Protein AF-A0A7X3WCX2-F1 (afdb_monomer_lite)

Secon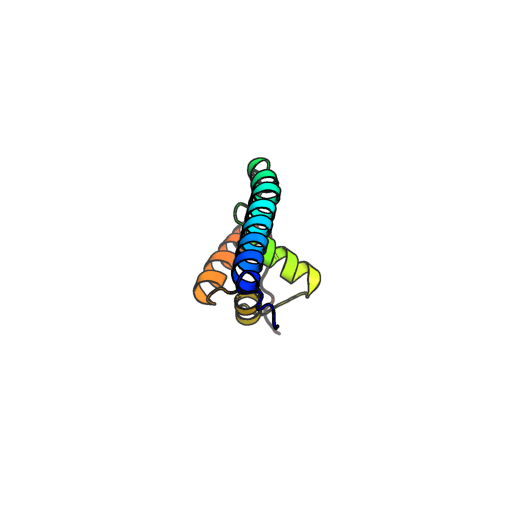dary structure (DSSP, 8-state):
-----TTHHHHHHHHHHHHHHHHHHHHHHHHHT--SS--SHHHHHHHHHHHHH-S--HHHHHHHTT--HHHHHHHHHHHHHTTS--PPPP-

Structure (mmCIF, N/CA/C/O backbone):
data_AF-A0A7X3WCX2-F1
#
_entry.id   AF-A0A7X3WCX2-F1
#
loop_
_atom_site.group_PDB
_atom_site.id
_atom_site.type_symbol
_atom_site.label_atom_id
_atom_site.label_alt_id
_atom_site.label_comp_id
_atom_site.label_asym_id
_atom_site.label_entity_id
_atom_site.label_seq_id
_atom_site.pdbx_PDB_ins_code
_atom_site.Cartn_x
_atom_site.Cartn_y
_atom_site.Cartn_z
_atom_site.occupancy
_atom_site.B_iso_or_equiv
_atom_site.auth_seq_id
_atom_site.auth_comp_id
_atom_site.auth_asym_id
_atom_site.auth_atom_id
_atom_site.pdbx_PDB_model_num
ATOM 1 N N . MET A 1 1 ? 30.452 -20.930 -33.415 1.00 36.09 1 MET A N 1
ATOM 2 C CA . MET A 1 1 ? 30.252 -19.469 -33.329 1.00 36.09 1 MET A CA 1
ATOM 3 C C . MET A 1 1 ? 29.113 -19.238 -32.354 1.00 36.09 1 MET A C 1
ATOM 5 O O . MET A 1 1 ? 28.027 -19.740 -32.605 1.00 36.09 1 MET A O 1
ATOM 9 N N . THR A 1 2 ? 29.373 -18.601 -31.214 1.00 38.25 2 THR A N 1
ATOM 10 C CA . THR A 1 2 ? 28.377 -18.442 -30.143 1.00 38.25 2 THR A CA 1
ATOM 11 C C . THR A 1 2 ? 27.953 -16.981 -30.106 1.00 38.25 2 THR A C 1
ATOM 13 O O . THR A 1 2 ? 28.784 -16.113 -29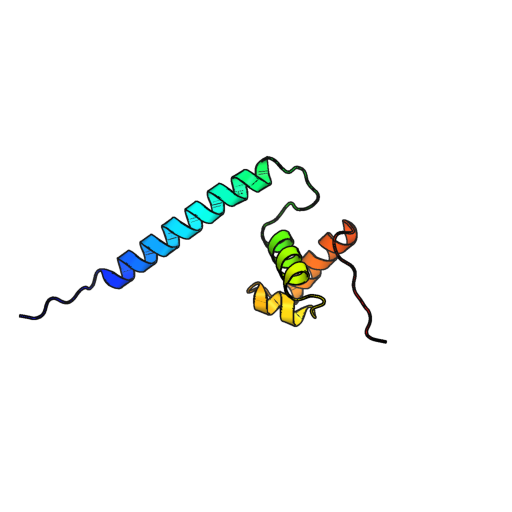.859 1.00 38.25 2 THR A O 1
ATOM 16 N N . ILE A 1 3 ? 26.682 -16.707 -30.400 1.00 41.53 3 ILE A N 1
ATOM 17 C CA . ILE A 1 3 ? 26.109 -15.360 -30.331 1.00 41.53 3 ILE A CA 1
ATOM 18 C C . ILE A 1 3 ? 25.711 -15.121 -28.873 1.00 41.53 3 ILE A C 1
ATOM 20 O O . ILE A 1 3 ? 24.823 -15.797 -28.354 1.00 41.53 3 ILE A O 1
ATOM 24 N N . ARG A 1 4 ? 26.399 -14.201 -28.192 1.00 47.47 4 ARG A N 1
ATOM 25 C CA . ARG A 1 4 ? 26.059 -13.776 -26.830 1.00 47.47 4 ARG A CA 1
ATOM 26 C C . ARG A 1 4 ? 25.132 -12.569 -26.929 1.00 47.47 4 ARG A C 1
ATOM 28 O O . ARG A 1 4 ? 25.457 -11.594 -27.596 1.00 47.47 4 ARG A O 1
ATOM 35 N N . ASN A 1 5 ? 23.947 -12.671 -26.333 1.00 45.81 5 ASN A N 1
ATOM 36 C CA . ASN A 1 5 ? 22.973 -11.586 -26.319 1.00 45.81 5 ASN A CA 1
ATOM 37 C C . ASN A 1 5 ? 23.229 -10.691 -25.098 1.00 45.81 5 ASN A C 1
ATOM 39 O O . ASN A 1 5 ? 22.608 -10.865 -24.049 1.00 45.81 5 ASN A O 1
ATOM 43 N N . ASP A 1 6 ? 24.160 -9.751 -25.253 1.00 57.31 6 ASP A N 1
ATOM 44 C CA . ASP A 1 6 ? 24.500 -8.751 -24.232 1.00 57.31 6 ASP A CA 1
ATOM 45 C C . ASP A 1 6 ? 23.405 -7.668 -24.083 1.00 57.31 6 ASP A C 1
ATOM 47 O O . ASP A 1 6 ? 23.405 -6.902 -23.124 1.00 57.31 6 ASP A O 1
ATOM 51 N N . LEU A 1 7 ? 22.409 -7.661 -24.980 1.00 54.69 7 LEU A N 1
ATOM 52 C CA . LEU A 1 7 ? 21.255 -6.753 -24.976 1.00 54.69 7 LEU A CA 1
ATOM 53 C C . LEU A 1 7 ? 20.110 -7.228 -24.070 1.00 54.69 7 LEU A C 1
ATOM 55 O O . LEU A 1 7 ? 19.140 -6.498 -23.886 1.00 54.69 7 LEU A O 1
ATOM 59 N N . ARG A 1 8 ? 20.182 -8.436 -23.492 1.00 58.59 8 ARG A N 1
ATOM 60 C CA . ARG A 1 8 ? 19.078 -8.984 -22.684 1.00 58.59 8 ARG A CA 1
ATOM 61 C C . ARG A 1 8 ? 18.767 -8.120 -21.461 1.00 58.59 8 ARG A C 1
ATOM 63 O O . ARG A 1 8 ? 17.599 -7.898 -21.167 1.00 58.59 8 ARG A O 1
ATOM 70 N N . ASN A 1 9 ? 19.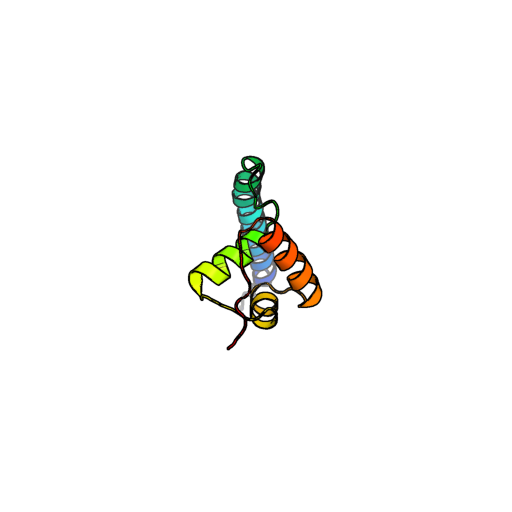795 -7.631 -20.772 1.00 62.19 9 ASN A N 1
ATOM 71 C CA . ASN A 1 9 ? 19.602 -6.788 -19.591 1.00 62.19 9 ASN A CA 1
ATOM 72 C C . ASN A 1 9 ? 19.050 -5.413 -19.988 1.00 62.19 9 ASN A C 1
ATOM 74 O O . ASN A 1 9 ? 18.068 -4.966 -19.410 1.00 62.19 9 ASN A O 1
ATOM 78 N N . GLU A 1 10 ? 19.580 -4.814 -21.058 1.00 69.44 10 GLU A N 1
ATOM 79 C CA . GLU A 1 10 ? 19.088 -3.534 -21.579 1.00 69.44 10 GLU A CA 1
ATOM 80 C C . GLU A 1 10 ? 17.630 -3.627 -22.066 1.00 69.44 10 GLU A C 1
ATOM 82 O O . GLU A 1 10 ? 16.823 -2.730 -21.823 1.00 69.44 10 GLU A O 1
ATOM 87 N N . MET A 1 11 ? 17.249 -4.730 -22.717 1.00 64.44 11 MET A N 1
ATOM 88 C CA . MET A 1 11 ? 15.860 -4.967 -23.116 1.00 64.44 11 MET A CA 1
ATOM 89 C C . MET A 1 11 ? 14.939 -5.151 -21.910 1.00 64.44 11 MET A C 1
ATOM 91 O O . MET A 1 11 ? 13.832 -4.618 -21.939 1.00 64.44 11 MET A O 1
ATOM 95 N N . CYS A 1 12 ? 15.376 -5.855 -20.861 1.00 64.94 12 CYS A N 1
ATOM 96 C CA . CYS A 1 12 ? 14.610 -5.977 -19.620 1.00 64.94 12 CYS A CA 1
ATOM 97 C C . CYS A 1 12 ? 14.407 -4.615 -18.952 1.00 64.94 12 CYS A C 1
ATOM 99 O O . CYS A 1 12 ? 13.272 -4.280 -18.621 1.00 64.94 12 CYS A O 1
ATOM 101 N N . ASP A 1 13 ? 15.456 -3.800 -18.831 1.00 68.50 13 ASP A N 1
ATOM 102 C CA . ASP A 1 13 ? 15.366 -2.471 -18.217 1.00 68.50 13 ASP A CA 1
ATOM 103 C C . ASP A 1 13 ? 14.420 -1.557 -19.005 1.00 68.50 13 ASP A C 1
ATOM 105 O O . ASP A 1 13 ? 13.584 -0.849 -18.435 1.00 68.50 13 ASP A O 1
ATOM 109 N N . ARG A 1 14 ? 14.481 -1.619 -20.341 1.00 67.94 14 ARG A N 1
ATOM 110 C CA . ARG A 1 14 ? 13.563 -0.883 -21.220 1.00 67.94 14 ARG A CA 1
ATOM 111 C C . ARG A 1 14 ? 12.125 -1.373 -21.104 1.00 67.94 14 ARG A C 1
ATOM 113 O O . ARG A 1 14 ? 11.216 -0.546 -21.152 1.00 67.94 14 ARG A O 1
ATOM 120 N N . LEU A 1 15 ? 11.910 -2.680 -20.940 1.00 67.19 15 LEU A N 1
ATOM 121 C CA . LEU A 1 15 ? 10.576 -3.243 -20.738 1.00 67.19 15 LEU A CA 1
ATOM 122 C C . LEU A 1 15 ? 9.997 -2.795 -19.396 1.00 67.19 15 LEU A C 1
ATOM 124 O O . LEU A 1 15 ? 8.884 -2.280 -19.379 1.00 67.19 15 LEU A O 1
ATOM 128 N N . VAL A 1 16 ? 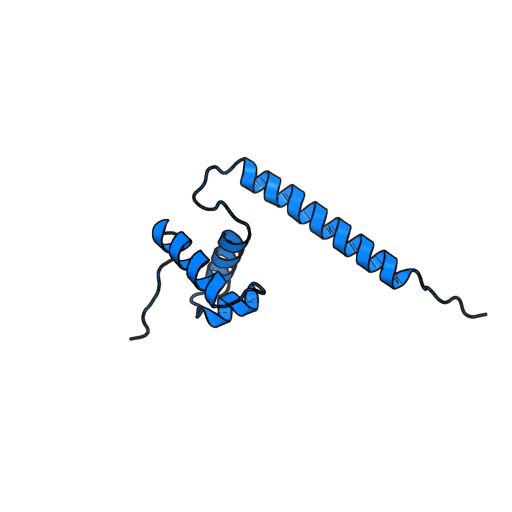10.775 -2.909 -18.314 1.00 71.38 16 VAL A N 1
ATOM 129 C CA . VAL A 1 16 ? 10.405 -2.441 -16.970 1.00 71.38 16 VAL A CA 1
ATOM 130 C C . VAL A 1 16 ? 10.052 -0.958 -17.013 1.00 71.38 16 VAL A C 1
ATOM 132 O O . VAL A 1 16 ? 8.963 -0.572 -16.595 1.00 71.38 16 VAL A O 1
ATOM 135 N N . THR A 1 17 ? 10.911 -0.133 -17.615 1.00 70.38 17 THR A N 1
ATOM 136 C CA . THR A 1 17 ? 10.675 1.311 -17.766 1.00 70.38 17 THR A CA 1
ATOM 137 C C . THR A 1 17 ? 9.389 1.598 -18.542 1.00 70.38 17 THR A C 1
ATOM 139 O O . THR A 1 17 ? 8.590 2.439 -18.134 1.00 70.38 17 THR A O 1
ATOM 142 N N . ALA A 1 18 ? 9.150 0.893 -19.651 1.00 64.31 18 ALA A N 1
ATOM 143 C CA . ALA A 1 18 ? 7.946 1.072 -20.455 1.00 64.31 18 ALA A CA 1
ATOM 144 C C . ALA A 1 18 ? 6.676 0.660 -19.695 1.00 64.31 18 ALA A C 1
ATOM 146 O O . ALA A 1 18 ? 5.678 1.377 -19.755 1.00 64.31 18 ALA A O 1
ATOM 147 N N . THR A 1 19 ? 6.713 -0.447 -18.950 1.00 65.38 19 THR A N 1
ATOM 148 C CA . THR A 1 19 ? 5.574 -0.907 -18.147 1.00 65.38 19 THR A CA 1
ATOM 149 C C . THR A 1 19 ? 5.300 -0.002 -16.954 1.00 65.38 19 THR A C 1
ATOM 151 O O . THR A 1 19 ? 4.137 0.289 -16.695 1.00 65.38 19 THR A O 1
ATOM 154 N N . THR A 1 20 ? 6.334 0.516 -16.284 1.00 71.75 20 THR A N 1
ATOM 155 C CA . THR A 1 20 ? 6.184 1.489 -15.192 1.00 71.75 20 THR A CA 1
ATOM 156 C C . THR A 1 20 ? 5.591 2.793 -15.714 1.00 71.75 20 THR A C 1
ATOM 158 O O . THR A 1 20 ? 4.613 3.278 -15.164 1.00 71.75 20 THR A O 1
ATOM 161 N N . ASN A 1 21 ? 6.076 3.302 -16.849 1.00 66.81 21 ASN A N 1
ATOM 162 C CA . ASN A 1 21 ? 5.519 4.507 -17.471 1.00 66.81 21 ASN A CA 1
ATOM 163 C C . ASN A 1 21 ? 4.062 4.323 -17.922 1.00 66.81 21 ASN A C 1
ATOM 165 O O . ASN A 1 21 ? 3.272 5.268 -17.877 1.00 66.81 21 ASN A O 1
ATOM 169 N N . LEU A 1 22 ? 3.699 3.126 -18.394 1.00 67.06 22 LEU A N 1
ATOM 170 C CA . LEU A 1 22 ? 2.324 2.802 -18.766 1.00 67.06 22 LEU A CA 1
ATOM 171 C C . LEU A 1 22 ? 1.429 2.714 -17.525 1.00 67.06 22 LEU A C 1
ATOM 173 O O . LEU A 1 22 ? 0.339 3.283 -17.528 1.00 67.06 22 LEU A O 1
ATOM 177 N N . TYR A 1 23 ? 1.908 2.047 -16.471 1.00 69.56 23 TYR A N 1
ATOM 178 C CA . TYR A 1 23 ? 1.244 1.974 -15.174 1.00 69.56 23 TYR A CA 1
ATOM 179 C C . TYR A 1 23 ? 1.004 3.381 -14.632 1.00 69.56 23 TYR A C 1
ATOM 181 O O . TYR A 1 23 ? -0.142 3.741 -14.398 1.00 69.56 23 TYR A O 1
ATOM 189 N N . ASP A 1 24 ? 2.039 4.217 -14.567 1.00 66.31 24 ASP A N 1
ATOM 190 C CA . ASP A 1 24 ? 1.942 5.592 -14.087 1.00 66.31 24 ASP A CA 1
ATOM 191 C C . ASP A 1 24 ? 0.982 6.428 -14.933 1.00 66.31 24 ASP A C 1
ATOM 193 O O . ASP A 1 24 ? 0.178 7.159 -14.377 1.00 66.31 24 ASP A O 1
ATOM 197 N N . ARG A 1 25 ? 0.979 6.311 -16.267 1.00 61.97 25 ARG A N 1
ATOM 198 C CA . ARG A 1 25 ? 0.056 7.084 -17.121 1.00 61.97 25 ARG A CA 1
ATOM 199 C C . ARG A 1 25 ? -1.402 6.665 -16.982 1.00 61.97 25 ARG A C 1
ATOM 201 O O . ARG A 1 25 ? -2.268 7.529 -16.872 1.00 61.97 25 ARG A O 1
ATOM 208 N N . VAL A 1 26 ? -1.680 5.364 -17.006 1.00 65.00 26 VAL A N 1
ATOM 209 C CA . VAL A 1 26 ? -3.047 4.842 -16.848 1.00 65.00 26 VAL A CA 1
ATOM 210 C C . VAL A 1 26 ? -3.557 5.152 -15.442 1.00 65.00 26 VAL A C 1
ATOM 212 O O . VAL A 1 26 ? -4.710 5.531 -15.258 1.00 65.00 26 VAL A O 1
ATOM 215 N N . TYR A 1 27 ? -2.678 5.046 -14.452 1.00 61.69 27 TYR A N 1
ATOM 216 C CA . TYR A 1 27 ? -3.023 5.195 -13.053 1.00 61.69 27 TYR A CA 1
ATOM 217 C C . TYR A 1 27 ? -3.111 6.657 -12.599 1.00 61.69 27 TYR A C 1
ATOM 219 O O . TYR A 1 27 ? -4.074 7.031 -11.935 1.00 61.69 27 TYR A O 1
ATOM 227 N N . LEU A 1 28 ? -2.148 7.506 -12.971 1.00 60.12 28 LEU A N 1
ATOM 228 C CA . LEU A 1 28 ? -2.208 8.946 -12.709 1.00 60.12 28 LEU A CA 1
ATOM 229 C C . LEU A 1 28 ? -3.358 9.577 -13.485 1.00 60.12 28 LEU A C 1
ATOM 231 O O . LEU A 1 28 ? -4.076 10.375 -12.902 1.00 60.12 28 LEU A O 1
ATOM 235 N N . GLY A 1 29 ? -3.619 9.149 -14.727 1.00 59.94 29 GLY A N 1
ATOM 236 C CA . GLY A 1 29 ? -4.823 9.558 -15.457 1.00 59.94 29 GLY A CA 1
ATOM 237 C C . GLY A 1 29 ? -6.119 9.174 -14.730 1.00 59.94 29 GLY A C 1
ATOM 238 O O . GLY A 1 29 ? -7.082 9.930 -14.745 1.00 59.94 29 GLY A O 1
ATOM 239 N N . MET A 1 30 ? -6.134 8.043 -14.016 1.00 56.75 30 MET A N 1
ATOM 240 C CA . MET A 1 30 ? -7.253 7.645 -13.154 1.00 56.75 30 MET A CA 1
ATOM 241 C C . MET A 1 30 ? -7.325 8.386 -11.809 1.00 56.75 30 MET A C 1
ATOM 243 O O . MET A 1 30 ? -8.396 8.379 -11.197 1.00 56.75 30 MET A O 1
ATOM 247 N N . LEU A 1 31 ? -6.220 8.957 -11.318 1.00 54.34 31 LEU A N 1
ATOM 248 C CA . LEU A 1 31 ? -6.179 9.759 -10.090 1.00 54.34 31 LEU A CA 1
ATOM 249 C C . LEU A 1 31 ? -6.474 11.243 -10.347 1.00 54.34 31 LEU A C 1
ATOM 251 O O . LEU A 1 31 ? -7.096 11.867 -9.495 1.00 54.34 31 LEU A O 1
ATOM 255 N N . ASP A 1 32 ? -6.077 11.793 -11.497 1.00 52.97 32 ASP A N 1
ATOM 256 C CA . ASP A 1 32 ? -6.254 13.216 -11.834 1.00 52.97 32 ASP A CA 1
ATOM 257 C C . ASP A 1 32 ? -7.746 13.595 -11.943 1.00 52.97 32 ASP A C 1
ATOM 259 O O . ASP A 1 32 ? -8.163 14.668 -11.510 1.00 52.97 32 ASP A O 1
ATOM 263 N N . ASP A 1 33 ? -8.587 12.656 -12.393 1.00 52.94 33 ASP A N 1
ATOM 264 C CA . ASP A 1 33 ? -10.051 12.807 -12.398 1.00 52.94 33 ASP A CA 1
ATOM 265 C C . ASP A 1 33 ? -10.696 12.600 -11.013 1.00 52.94 33 ASP A C 1
ATOM 267 O O . ASP A 1 33 ? -11.867 12.929 -10.797 1.00 52.94 33 ASP A O 1
ATOM 271 N N . ARG A 1 34 ? -9.951 12.083 -10.028 1.00 50.28 34 ARG A N 1
ATOM 272 C CA . ARG A 1 34 ? -10.446 11.850 -8.669 1.00 50.28 34 ARG A CA 1
ATOM 273 C C . ARG A 1 34 ? -9.897 12.911 -7.722 1.00 50.28 34 ARG A C 1
ATOM 275 O O . ARG A 1 34 ? -8.964 12.667 -6.965 1.00 50.28 34 ARG A O 1
ATOM 282 N N . LYS A 1 35 ? -10.634 14.016 -7.569 1.00 53.56 35 LYS A N 1
ATOM 283 C CA . LYS A 1 35 ? -10.711 14.733 -6.273 1.00 53.56 35 LYS A CA 1
ATOM 284 C C . LYS A 1 35 ? -11.437 13.872 -5.219 1.00 53.56 35 LYS A C 1
ATOM 286 O O . LYS A 1 35 ? -12.397 14.308 -4.592 1.00 53.56 35 LYS A O 1
ATOM 291 N N . GLY A 1 36 ? -11.049 12.606 -5.107 1.00 59.31 36 GLY A N 1
ATOM 292 C CA . GLY A 1 36 ? -11.635 11.614 -4.221 1.00 59.31 36 GLY A CA 1
ATOM 293 C C . GLY A 1 36 ? -10.827 11.477 -2.933 1.00 59.31 36 GLY A C 1
ATOM 294 O O . GLY A 1 36 ? -9.758 12.068 -2.788 1.00 59.31 36 GLY A O 1
ATOM 295 N N . PRO A 1 37 ? -11.293 10.656 -1.985 1.00 59.22 37 PRO A N 1
ATOM 296 C CA . PRO A 1 37 ? -10.615 10.468 -0.706 1.00 59.22 37 PRO A CA 1
ATOM 297 C C . PRO A 1 37 ? -9.268 9.728 -0.843 1.00 59.22 37 PRO A C 1
ATOM 299 O O . PRO A 1 37 ? -8.525 9.632 0.127 1.00 59.22 37 PRO A O 1
ATOM 302 N N . ILE A 1 38 ? -8.889 9.256 -2.032 1.00 64.75 38 ILE A N 1
ATOM 303 C CA . ILE A 1 38 ? -7.605 8.599 -2.296 1.00 64.75 38 ILE A CA 1
ATOM 304 C C . ILE A 1 38 ? -6.807 9.497 -3.237 1.00 64.75 38 ILE A C 1
ATOM 306 O O . ILE A 1 38 ? -7.141 9.607 -4.412 1.00 64.75 38 ILE A O 1
ATOM 310 N N . ASP A 1 39 ? -5.768 10.140 -2.708 1.00 67.50 39 ASP A N 1
ATOM 311 C CA . ASP A 1 39 ? -4.957 11.129 -3.426 1.00 67.50 39 ASP A CA 1
ATOM 312 C C . ASP A 1 39 ? -3.565 10.599 -3.801 1.00 67.50 39 ASP A C 1
ATOM 314 O O . ASP A 1 39 ? -2.840 11.239 -4.561 1.00 67.50 39 ASP A O 1
ATOM 318 N N . LYS A 1 40 ? -3.163 9.431 -3.273 1.00 73.56 40 LYS A N 1
ATOM 319 C CA . LYS A 1 40 ? -1.814 8.881 -3.481 1.00 73.56 40 LYS A CA 1
ATOM 320 C C . LYS A 1 40 ? -1.808 7.384 -3.785 1.00 73.56 40 LYS A C 1
ATOM 322 O O . LYS A 1 40 ? -2.529 6.604 -3.173 1.00 73.56 40 LYS A O 1
ATOM 327 N N . LEU A 1 41 ? -0.891 6.977 -4.664 1.00 72.50 41 LEU A N 1
ATOM 328 C CA . LEU A 1 41 ? -0.591 5.583 -5.029 1.00 72.50 41 LEU A CA 1
ATOM 329 C C . LEU A 1 41 ? -0.505 4.611 -3.829 1.00 72.50 41 LEU A C 1
ATOM 331 O O . LEU A 1 41 ? -1.184 3.583 -3.856 1.00 72.50 41 LEU A O 1
ATOM 335 N N . PRO A 1 42 ? 0.250 4.918 -2.752 1.00 81.69 42 PRO A N 1
ATOM 336 C CA . PRO A 1 42 ? 0.347 4.025 -1.597 1.00 81.69 42 PRO A CA 1
ATOM 337 C C . PRO A 1 42 ? -0.991 3.767 -0.899 1.00 81.69 42 PRO A C 1
ATOM 339 O O . PRO A 1 42 ? -1.244 2.650 -0.468 1.00 81.69 42 PRO A O 1
ATOM 342 N N . GLN A 1 43 ? -1.876 4.766 -0.827 1.00 81.75 43 GLN A N 1
ATOM 343 C CA . GLN A 1 43 ? -3.180 4.627 -0.175 1.00 81.75 43 GLN A CA 1
ATOM 344 C C . GLN A 1 43 ? -4.063 3.605 -0.893 1.00 81.75 43 GLN A C 1
ATOM 346 O O . GLN A 1 43 ? -4.673 2.765 -0.240 1.00 81.75 43 GLN A O 1
ATOM 351 N N . LEU A 1 44 ? -4.105 3.636 -2.229 1.00 81.81 44 LEU A N 1
ATOM 352 C CA . LEU A 1 44 ? -4.891 2.655 -2.975 1.00 81.81 44 LEU A CA 1
ATOM 353 C C . LEU A 1 44 ? -4.301 1.252 -2.849 1.00 81.81 44 LEU A C 1
ATOM 355 O O . LEU A 1 44 ? -5.057 0.308 -2.655 1.00 81.81 44 LEU A O 1
ATOM 359 N N . LYS A 1 45 ? -2.969 1.112 -2.931 1.00 82.75 45 LYS A N 1
ATOM 360 C CA . LYS A 1 45 ? -2.309 -0.191 -2.760 1.00 82.75 45 LYS A CA 1
ATOM 361 C C . LYS A 1 45 ? -2.670 -0.823 -1.418 1.00 82.75 45 LYS A C 1
ATOM 363 O O . LYS A 1 45 ? -2.997 -2.001 -1.382 1.00 82.75 45 LYS A O 1
ATOM 368 N N . ILE A 1 46 ? -2.683 -0.031 -0.345 1.00 88.31 46 ILE A N 1
ATOM 369 C CA . ILE A 1 46 ? -3.106 -0.487 0.985 1.00 88.31 46 ILE A CA 1
ATOM 370 C C . ILE A 1 46 ? -4.566 -0.954 0.967 1.00 88.31 46 ILE A C 1
ATOM 372 O O . ILE A 1 46 ? -4.863 -2.036 1.459 1.00 88.31 46 ILE A O 1
ATOM 376 N N . LEU A 1 47 ? -5.477 -0.171 0.383 1.00 84.50 47 LEU A N 1
ATOM 377 C CA . LEU A 1 47 ? -6.901 -0.525 0.325 1.00 84.50 47 LEU A CA 1
ATOM 378 C C . LEU A 1 47 ? -7.156 -1.790 -0.500 1.00 84.50 47 LEU A C 1
ATOM 380 O O . LEU A 1 47 ? -7.948 -2.630 -0.090 1.00 84.50 47 LEU A O 1
ATOM 384 N N . MET A 1 48 ? -6.469 -1.946 -1.633 1.00 85.06 48 MET A N 1
ATOM 385 C CA . MET A 1 48 ? -6.541 -3.162 -2.446 1.00 85.06 48 MET A CA 1
ATOM 386 C C . MET A 1 48 ? -6.015 -4.373 -1.678 1.00 85.06 48 MET A C 1
ATOM 388 O O . MET A 1 48 ? -6.654 -5.418 -1.688 1.00 85.06 48 MET A O 1
ATOM 392 N N . LEU A 1 49 ? -4.889 -4.219 -0.978 1.00 86.50 49 LEU A N 1
ATOM 393 C CA . LEU A 1 49 ? -4.289 -5.285 -0.182 1.00 86.50 49 LEU A CA 1
ATOM 394 C C . LEU A 1 49 ? -5.225 -5.750 0.945 1.00 86.50 49 LEU A C 1
ATOM 396 O O . LEU A 1 49 ? -5.423 -6.947 1.125 1.00 86.50 49 LEU A O 1
ATOM 400 N N . LEU A 1 50 ? -5.829 -4.806 1.673 1.00 85.12 50 LEU A N 1
ATOM 401 C CA . LEU A 1 50 ? -6.784 -5.105 2.744 1.00 85.12 50 LEU A CA 1
ATOM 402 C C . LEU A 1 50 ? -8.089 -5.714 2.212 1.00 85.12 50 LEU A C 1
ATOM 404 O O . LEU A 1 50 ? -8.686 -6.549 2.885 1.00 85.12 50 LEU A O 1
ATOM 408 N N . ALA A 1 51 ? -8.535 -5.319 1.017 1.00 81.38 51 ALA A N 1
ATOM 409 C CA . ALA A 1 51 ? -9.724 -5.889 0.386 1.00 81.38 51 ALA A CA 1
ATOM 410 C C . ALA A 1 51 ? -9.504 -7.326 -0.119 1.00 81.38 51 ALA A C 1
ATOM 412 O O . ALA A 1 51 ? -10.441 -8.118 -0.099 1.00 81.38 51 ALA A O 1
ATOM 413 N N . ASP A 1 52 ? -8.291 -7.646 -0.577 1.00 82.88 52 ASP A N 1
ATOM 414 C CA . ASP A 1 52 ? -7.943 -8.961 -1.127 1.00 82.88 52 ASP A CA 1
ATOM 415 C C . ASP A 1 52 ? -7.591 -9.980 -0.031 1.00 82.88 52 ASP A C 1
ATOM 417 O O . ASP A 1 52 ? -8.083 -11.106 -0.036 1.00 82.88 52 ASP A O 1
ATOM 421 N N . ILE A 1 53 ? -6.770 -9.578 0.945 1.00 90.25 53 ILE A N 1
ATOM 422 C CA . ILE A 1 53 ? -6.220 -10.486 1.966 1.00 90.25 53 ILE A CA 1
ATOM 423 C C . ILE A 1 53 ? -7.017 -10.431 3.279 1.00 90.25 53 ILE A C 1
ATOM 425 O O . ILE A 1 53 ? -7.058 -11.412 4.022 1.00 90.25 53 ILE A O 1
ATOM 429 N N . GLY A 1 54 ? -7.675 -9.306 3.566 1.00 86.31 54 GLY A N 1
ATOM 430 C CA . GLY A 1 54 ? -8.368 -9.055 4.829 1.00 86.31 54 GLY A CA 1
ATOM 431 C C . GLY A 1 54 ? -7.527 -8.252 5.833 1.00 86.31 54 GLY A C 1
ATOM 432 O O . GLY A 1 54 ? -6.613 -7.521 5.437 1.00 86.31 54 GLY A O 1
ATOM 433 N N . PRO A 1 55 ? -7.841 -8.336 7.141 1.00 90.38 55 PRO A N 1
ATOM 434 C CA . PRO A 1 55 ? -7.123 -7.603 8.178 1.00 90.38 55 PRO A CA 1
ATOM 435 C C . PRO A 1 55 ? -5.641 -7.987 8.223 1.00 90.38 55 PRO A C 1
ATOM 437 O O . PRO A 1 55 ? -5.286 -9.162 8.308 1.00 90.38 55 PRO A O 1
ATOM 440 N N . LEU A 1 56 ? -4.766 -6.983 8.189 1.00 91.38 56 LEU A N 1
ATOM 441 C CA . LEU A 1 56 ? -3.317 -7.159 8.231 1.00 91.38 56 LEU A CA 1
ATOM 442 C C . LEU A 1 56 ? -2.694 -6.255 9.289 1.00 91.38 56 LEU A C 1
ATOM 444 O O . LEU A 1 56 ? -3.130 -5.124 9.511 1.00 91.38 56 LEU A O 1
ATOM 448 N N . SER A 1 57 ? -1.611 -6.733 9.901 1.00 91.81 57 SER A N 1
ATOM 449 C CA . SER A 1 57 ? -0.780 -5.897 10.764 1.00 91.81 57 SER A CA 1
ATOM 450 C C . SER A 1 57 ? -0.048 -4.822 9.951 1.00 91.81 57 SER A C 1
ATOM 452 O O . SER A 1 57 ? 0.272 -5.006 8.776 1.00 91.81 57 SER A O 1
ATOM 454 N N . VAL A 1 58 ? 0.303 -3.705 10.598 1.00 90.69 58 VAL A N 1
ATOM 455 C CA . VAL A 1 58 ? 1.063 -2.611 9.960 1.00 90.69 58 VAL A CA 1
ATOM 456 C C . VAL A 1 58 ? 2.375 -3.110 9.344 1.00 90.69 58 VAL A C 1
ATOM 458 O O . VAL A 1 58 ? 2.761 -2.634 8.279 1.00 90.69 58 VAL A O 1
ATOM 461 N N . GLY A 1 59 ? 3.038 -4.079 9.987 1.00 90.12 59 GLY A N 1
ATOM 462 C CA . GLY A 1 59 ? 4.258 -4.704 9.468 1.00 90.12 59 GLY A CA 1
ATOM 463 C C . GLY A 1 59 ? 4.014 -5.443 8.154 1.00 90.12 59 GLY A C 1
ATOM 464 O O . GLY A 1 59 ? 4.689 -5.170 7.171 1.00 90.12 59 GLY A O 1
ATOM 465 N N . GLN A 1 60 ? 2.975 -6.280 8.091 1.00 90.94 60 GLN A N 1
ATOM 466 C CA . GLN A 1 60 ? 2.628 -7.008 6.865 1.00 90.94 60 GLN A CA 1
ATOM 467 C C . GLN A 1 60 ? 2.252 -6.065 5.717 1.00 90.94 60 GLN A C 1
ATOM 469 O O . GLN A 1 60 ? 2.621 -6.313 4.571 1.00 90.94 60 GLN A O 1
ATOM 474 N N . ILE A 1 61 ? 1.542 -4.971 6.005 1.00 90.62 61 ILE A N 1
ATOM 475 C CA . ILE A 1 61 ? 1.204 -3.967 4.986 1.00 90.62 61 ILE A CA 1
ATOM 476 C C . ILE A 1 61 ? 2.478 -3.263 4.494 1.00 90.62 61 ILE A C 1
ATOM 478 O O . ILE A 1 61 ? 2.640 -3.054 3.293 1.00 90.62 61 ILE A O 1
ATOM 482 N N . ALA A 1 62 ? 3.394 -2.911 5.400 1.00 89.62 62 ALA A N 1
ATOM 483 C CA . ALA A 1 62 ? 4.672 -2.290 5.058 1.00 89.62 62 ALA A CA 1
ATOM 484 C C . ALA A 1 62 ? 5.524 -3.196 4.150 1.00 89.62 62 ALA A C 1
ATOM 486 O O . ALA A 1 62 ? 6.006 -2.728 3.118 1.00 89.62 62 ALA A O 1
ATOM 487 N N . ASP A 1 63 ? 5.600 -4.491 4.462 1.00 90.06 63 ASP A N 1
ATOM 488 C CA . ASP A 1 63 ? 6.332 -5.480 3.663 1.00 90.06 63 ASP A CA 1
ATOM 489 C C . ASP A 1 63 ? 5.737 -5.632 2.254 1.00 90.06 63 ASP A C 1
ATOM 491 O O . ASP A 1 63 ? 6.459 -5.571 1.261 1.00 90.06 63 ASP A O 1
ATOM 495 N N . ASN A 1 64 ? 4.408 -5.743 2.143 1.00 87.25 64 ASN A N 1
ATOM 496 C CA . ASN A 1 64 ? 3.715 -5.896 0.853 1.00 87.25 64 ASN A CA 1
ATOM 497 C C . ASN A 1 64 ? 3.728 -4.627 -0.015 1.00 87.25 64 ASN A C 1
ATOM 499 O O . ASN A 1 64 ? 3.414 -4.678 -1.203 1.00 87.25 64 ASN A O 1
ATOM 503 N N . THR A 1 65 ? 4.051 -3.474 0.568 1.00 83.94 65 THR A N 1
ATOM 504 C CA . THR A 1 65 ? 4.099 -2.187 -0.142 1.00 83.94 65 THR A CA 1
ATOM 505 C C . THR A 1 65 ? 5.519 -1.647 -0.292 1.00 83.94 65 THR A C 1
ATOM 507 O O . THR A 1 65 ? 5.681 -0.508 -0.737 1.00 83.94 65 THR A O 1
ATOM 510 N N . GLU A 1 66 ? 6.529 -2.448 0.070 1.00 86.38 66 GLU A N 1
ATOM 511 C CA . GLU A 1 66 ? 7.952 -2.091 0.026 1.00 86.38 66 GLU A CA 1
ATOM 512 C C . GLU A 1 66 ? 8.237 -0.741 0.715 1.00 86.38 66 GLU A C 1
ATOM 514 O O . GLU A 1 66 ? 9.006 0.094 0.239 1.00 86.38 66 GLU A O 1
ATOM 519 N N . SER A 1 67 ? 7.567 -0.491 1.843 1.00 86.12 67 SER A N 1
ATOM 520 C CA . SER A 1 67 ? 7.672 0.745 2.624 1.00 86.12 67 SER A CA 1
ATOM 521 C C . SER A 1 67 ? 8.145 0.467 4.045 1.00 86.12 67 SER A C 1
ATOM 523 O O . SER A 1 67 ? 8.063 -0.647 4.550 1.00 86.12 67 SER A O 1
ATOM 525 N N . THR A 1 68 ? 8.625 1.499 4.740 1.00 89.12 68 THR A N 1
ATOM 526 C CA . THR A 1 68 ? 8.969 1.350 6.158 1.00 89.12 68 THR A CA 1
ATOM 527 C C . THR A 1 68 ? 7.703 1.329 7.026 1.00 89.12 68 THR A C 1
ATOM 529 O O . THR A 1 68 ? 6.740 2.046 6.727 1.00 89.12 68 THR A O 1
ATOM 532 N N . PRO A 1 69 ? 7.694 0.602 8.161 1.00 86.81 69 PRO A N 1
ATOM 533 C CA . PRO A 1 69 ? 6.558 0.607 9.088 1.00 86.81 69 PRO A CA 1
ATOM 534 C C . PRO A 1 69 ? 6.176 2.008 9.597 1.00 86.81 69 PRO A C 1
ATOM 536 O O . PRO A 1 69 ? 4.999 2.307 9.814 1.00 86.81 69 PRO A O 1
ATOM 539 N N . SER A 1 70 ? 7.156 2.907 9.748 1.00 86.06 70 SER A N 1
ATOM 540 C CA . SER A 1 70 ? 6.924 4.294 10.166 1.00 86.06 70 SER A CA 1
ATOM 541 C C . SER A 1 70 ? 6.197 5.117 9.095 1.00 86.06 70 SER A C 1
ATOM 543 O O . SER A 1 70 ? 5.210 5.789 9.404 1.00 86.06 70 SER A O 1
ATOM 545 N N . ALA A 1 71 ? 6.622 5.026 7.830 1.00 84.06 71 ALA A N 1
ATOM 546 C CA . ALA A 1 71 ? 5.942 5.677 6.709 1.00 84.06 71 ALA A CA 1
ATOM 547 C C . ALA A 1 71 ? 4.541 5.088 6.472 1.00 84.06 71 ALA A C 1
ATOM 549 O O . ALA A 1 71 ? 3.592 5.819 6.160 1.00 84.06 71 ALA A O 1
ATOM 550 N N . MET A 1 72 ? 4.395 3.778 6.683 1.00 90.81 72 MET A N 1
ATOM 551 C CA . MET A 1 72 ? 3.116 3.085 6.587 1.00 90.81 72 MET A CA 1
ATOM 552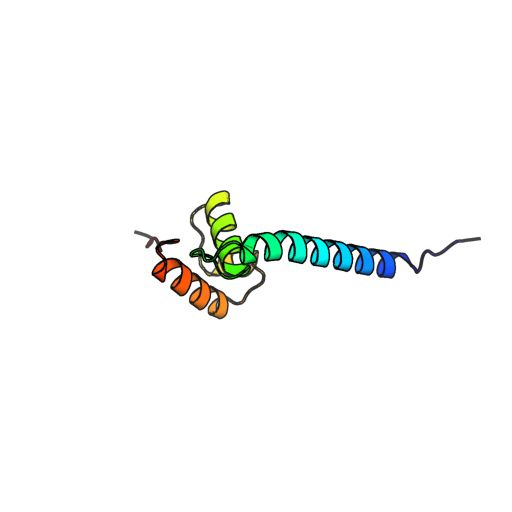 C C . MET A 1 72 ? 2.123 3.587 7.637 1.00 90.81 72 MET A C 1
ATOM 554 O O . MET A 1 72 ? 0.991 3.928 7.304 1.00 90.81 72 MET A O 1
ATOM 558 N N . THR A 1 73 ? 2.569 3.746 8.884 1.00 90.00 73 THR A N 1
ATOM 559 C CA . THR A 1 73 ? 1.731 4.264 9.976 1.00 90.00 73 THR A CA 1
ATOM 560 C C . THR A 1 73 ? 1.148 5.638 9.641 1.00 90.00 73 THR A C 1
ATOM 562 O O . THR A 1 73 ? -0.052 5.856 9.792 1.00 90.00 73 THR A O 1
ATOM 565 N N . ALA A 1 74 ? 1.965 6.559 9.121 1.00 88.94 74 ALA A N 1
ATOM 566 C CA . ALA A 1 74 ? 1.491 7.885 8.720 1.00 88.94 74 ALA A CA 1
ATOM 567 C C . ALA A 1 74 ? 0.463 7.827 7.575 1.00 88.94 74 ALA A C 1
ATOM 569 O O . ALA A 1 74 ? -0.435 8.665 7.494 1.00 88.94 74 ALA A O 1
ATOM 570 N N . THR A 1 75 ? 0.590 6.846 6.681 1.00 89.00 75 THR A N 1
ATOM 571 C CA . THR A 1 75 ? -0.351 6.642 5.574 1.00 89.00 75 THR A CA 1
ATOM 572 C C . THR A 1 75 ? -1.668 6.043 6.064 1.00 89.00 75 THR A C 1
ATOM 574 O O . THR A 1 75 ? -2.726 6.526 5.668 1.00 89.00 75 THR A O 1
ATOM 577 N N . LEU A 1 76 ? -1.612 5.066 6.972 1.00 90.00 76 LEU A N 1
ATOM 578 C CA . LEU A 1 76 ? -2.787 4.457 7.600 1.00 90.00 76 LEU A CA 1
ATOM 579 C C . LEU A 1 76 ? -3.576 5.465 8.436 1.00 90.00 76 LEU A C 1
A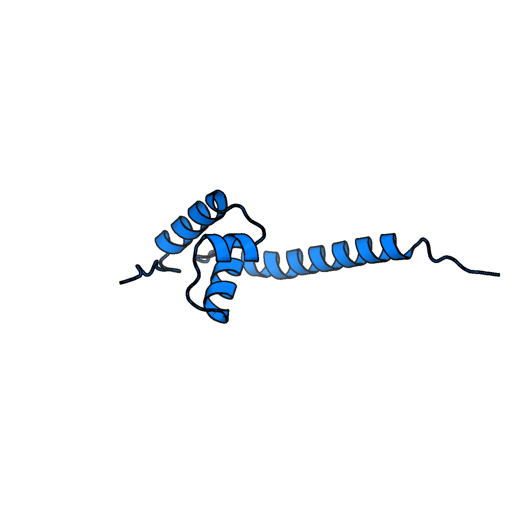TOM 581 O O . LEU A 1 76 ? -4.790 5.525 8.297 1.00 90.00 76 LEU A O 1
ATOM 585 N N . ASN A 1 77 ? -2.905 6.329 9.204 1.00 91.50 77 ASN A N 1
ATOM 586 C CA . ASN A 1 77 ? -3.583 7.393 9.954 1.00 91.50 77 ASN A CA 1
ATOM 587 C C . ASN A 1 77 ? -4.419 8.298 9.027 1.00 91.50 77 ASN A C 1
ATOM 589 O O . ASN A 1 77 ? -5.572 8.586 9.322 1.00 91.50 77 ASN A O 1
ATOM 593 N N . ARG A 1 78 ? -3.882 8.687 7.861 1.00 88.56 78 ARG A N 1
ATOM 594 C CA . ARG A 1 78 ? -4.632 9.488 6.873 1.00 88.56 78 ARG A CA 1
ATOM 595 C C . ARG A 1 78 ? -5.799 8.728 6.243 1.00 88.56 78 ARG A C 1
ATOM 597 O O . ARG A 1 78 ? -6.775 9.347 5.837 1.00 88.56 78 ARG A O 1
ATOM 604 N N . LEU A 1 79 ? -5.680 7.411 6.085 1.00 86.88 79 LEU A N 1
ATOM 605 C CA . LEU A 1 79 ? -6.775 6.572 5.591 1.00 86.88 79 LEU A CA 1
ATOM 606 C C . LEU A 1 79 ? -7.882 6.423 6.646 1.00 86.88 79 LEU A C 1
ATOM 608 O O . LEU A 1 79 ? -9.056 6.436 6.286 1.00 86.88 79 LEU A O 1
ATOM 612 N N . GLU A 1 80 ? -7.521 6.336 7.928 1.00 88.06 80 GLU A N 1
ATOM 613 C CA . GLU A 1 80 ? -8.463 6.318 9.057 1.00 88.06 80 GLU A CA 1
ATOM 614 C C . GLU A 1 80 ? -9.199 7.651 9.207 1.00 88.06 80 GLU A C 1
ATOM 616 O O . GLU A 1 80 ? -10.416 7.656 9.358 1.00 88.06 80 GLU A O 1
ATOM 621 N N . GLU A 1 81 ? -8.492 8.783 9.099 1.00 87.31 81 GLU A N 1
ATOM 622 C CA . GLU A 1 81 ? -9.084 10.134 9.123 1.00 87.31 81 GLU A CA 1
ATOM 623 C C . GLU A 1 81 ? -10.138 10.335 8.027 1.00 87.31 81 GLU A C 1
ATOM 625 O O . GLU A 1 81 ? -11.079 11.106 8.192 1.00 87.31 81 GLU A O 1
ATOM 630 N N . LYS A 1 82 ? -9.980 9.632 6.903 1.00 81.31 82 LYS A N 1
ATOM 631 C CA . LYS A 1 82 ? -10.925 9.630 5.781 1.00 81.31 82 LYS A CA 1
ATOM 632 C C . LYS A 1 82 ? -11.972 8.515 5.880 1.00 81.31 82 LYS A C 1
ATOM 634 O O . LYS A 1 82 ? -12.698 8.291 4.917 1.00 81.31 82 LYS A O 1
ATOM 639 N N . GLU A 1 83 ? -12.014 7.804 7.005 1.00 83.56 83 GLU A N 1
ATOM 640 C CA . GLU A 1 83 ? -12.928 6.694 7.298 1.00 83.56 83 GLU A CA 1
ATOM 641 C C . GLU A 1 83 ? -12.843 5.519 6.303 1.00 83.56 83 GLU A C 1
ATOM 643 O O . GLU A 1 83 ? -13.776 4.727 6.179 1.00 83.56 83 GLU A O 1
ATOM 648 N N . LEU A 1 84 ? -11.713 5.375 5.601 1.00 81.50 84 LEU A N 1
ATOM 649 C CA . LEU A 1 84 ? -11.512 4.330 4.590 1.00 81.50 84 LEU A CA 1
ATOM 650 C C . LEU A 1 84 ? -11.001 3.012 5.180 1.00 81.50 84 LEU A C 1
ATOM 652 O O . LEU A 1 84 ? -11.164 1.961 4.566 1.00 81.50 84 LEU A O 1
ATOM 656 N N . VAL A 1 85 ? -10.366 3.062 6.351 1.00 87.56 85 VAL A N 1
ATOM 657 C CA . VAL A 1 85 ? -9.897 1.886 7.094 1.00 87.56 85 VAL A CA 1
ATOM 658 C C . VAL A 1 85 ? -10.183 2.073 8.582 1.00 87.56 85 VAL A C 1
ATOM 660 O O . VAL A 1 85 ? -10.317 3.199 9.061 1.00 87.56 85 VAL A O 1
ATOM 663 N N . LYS A 1 86 ? -10.267 0.970 9.327 1.00 88.06 86 LYS A N 1
ATOM 664 C CA . LYS A 1 86 ? -10.384 0.967 10.791 1.00 88.06 86 LYS A CA 1
ATOM 665 C C . LYS A 1 86 ? -9.405 -0.048 11.367 1.00 88.06 86 LYS A C 1
ATOM 667 O O . LYS A 1 86 ? -9.210 -1.107 10.778 1.00 88.06 86 LYS A O 1
ATOM 672 N N . ARG A 1 87 ? -8.803 0.264 12.517 1.00 87.69 87 ARG A N 1
ATOM 673 C CA . ARG A 1 87 ? -7.981 -0.703 13.257 1.00 87.69 87 ARG A CA 1
ATOM 674 C C . ARG A 1 87 ? -8.864 -1.584 14.115 1.00 87.69 87 ARG A C 1
ATOM 676 O O . ARG A 1 87 ? -9.592 -1.084 14.971 1.00 87.69 87 ARG A O 1
ATOM 683 N N . GLU A 1 88 ? -8.730 -2.882 13.922 1.00 85.06 88 GLU A N 1
ATOM 684 C CA . GLU A 1 88 ? -9.257 -3.876 14.844 1.00 85.06 88 GLU A CA 1
ATOM 685 C C . GLU A 1 88 ? -8.238 -4.061 15.976 1.00 85.06 88 GLU A C 1
ATOM 687 O O . GLU A 1 88 ? -7.027 -4.077 15.745 1.00 85.06 88 GLU A O 1
ATOM 692 N N . ARG A 1 89 ? -8.713 -4.101 17.223 1.00 79.06 89 ARG A N 1
ATOM 693 C CA . ARG A 1 89 ? -7.885 -4.525 18.355 1.00 79.06 89 ARG A CA 1
ATOM 694 C C . ARG A 1 89 ? -8.151 -6.007 18.554 1.00 79.06 89 ARG A C 1
ATOM 696 O O . ARG A 1 89 ? -9.310 -6.369 18.751 1.00 79.06 89 ARG A O 1
ATOM 703 N N . ASP A 1 90 ? -7.095 -6.815 18.536 1.00 58.00 90 ASP A N 1
ATOM 704 C CA . ASP A 1 90 ? -7.182 -8.205 18.980 1.00 58.00 90 ASP A CA 1
ATOM 705 C C . ASP A 1 90 ? -7.741 -8.207 20.406 1.00 58.00 90 ASP A C 1
ATOM 707 O O . ASP A 1 90 ? -7.186 -7.568 21.308 1.00 58.00 90 ASP A O 1
ATOM 711 N N . THR A 1 91 ? -8.896 -8.847 20.567 1.00 46.03 91 THR A N 1
ATOM 712 C CA . THR A 1 91 ? -9.510 -9.139 21.865 1.00 46.03 91 THR A CA 1
ATOM 713 C C . THR A 1 91 ? -9.302 -10.610 22.162 1.00 46.03 91 THR A C 1
ATOM 715 O O . THR A 1 91 ? -9.404 -11.405 21.201 1.00 46.03 91 THR A O 1
#

Radius of gyration: 18.32 Å; chains: 1; bounding box: 43×34×55 Å

pLDDT: mean 74.24, std 14.95, range [36.09, 91.81]

Sequence (91 aa):
MTIRNDLRNEMCDRLVTATTNLYDRVYLGMLDDRKGPIDKLPQLKILMLLADIGPLSVGQIADNTESTPSAMTATLNRLEEKELVKRERDT

Foldseek 3Di:
DDDDPPCPVVVVVVVVVVVVVVCCVVVVVVQVVDPDLDNDPLLVLLLVCCVVPNDDDLVVSCVSSVHDSVVSVVSVVSCVVVVNDDDDDDD